Protein AF-A0AA39ES09-F1 (afdb_monomer_lite)

Structure (mmCIF, N/CA/C/O backbone):
data_AF-A0AA39ES09-F1
#
_entry.id   AF-A0AA39ES09-F1
#
loop_
_atom_site.group_PDB
_atom_site.id
_atom_site.type_symbol
_atom_site.label_atom_id
_atom_site.label_alt_id
_atom_site.label_comp_id
_atom_site.label_asym_id
_atom_site.label_entity_id
_atom_site.label_seq_id
_atom_site.pdbx_PDB_ins_code
_atom_site.Cartn_x
_atom_site.Cartn_y
_atom_site.Cartn_z
_atom_site.occupancy
_atom_site.B_iso_or_equiv
_atom_site.auth_seq_id
_atom_site.auth_comp_id
_atom_site.auth_asym_id
_atom_site.auth_atom_id
_atom_site.pdbx_PDB_model_num
ATOM 1 N N . SER A 1 1 ? 25.261 21.878 4.930 1.00 37.19 1 SER A N 1
ATOM 2 C CA . SER A 1 1 ? 24.679 20.627 4.407 1.00 37.19 1 SER A CA 1
ATOM 3 C C . SER A 1 1 ? 23.357 20.933 3.730 1.00 37.19 1 SER A C 1
ATOM 5 O O . SER A 1 1 ? 22.408 21.294 4.413 1.00 37.19 1 SER A O 1
ATOM 7 N N . PHE A 1 2 ? 23.307 20.900 2.396 1.00 33.97 2 PHE A N 1
ATOM 8 C CA . PHE A 1 2 ? 22.071 21.150 1.648 1.00 33.97 2 PHE A CA 1
ATOM 9 C C . PHE A 1 2 ? 21.163 19.921 1.757 1.00 33.97 2 PHE A C 1
ATOM 11 O O . PHE A 1 2 ? 21.463 18.869 1.199 1.00 33.97 2 PHE A O 1
ATOM 18 N N . SER A 1 3 ? 20.079 20.045 2.522 1.00 39.16 3 SER A N 1
ATOM 19 C CA . SER A 1 3 ? 19.097 18.979 2.713 1.00 39.16 3 SER A CA 1
ATOM 20 C C . SER A 1 3 ? 18.145 18.941 1.513 1.00 39.16 3 SER A C 1
ATOM 22 O O . SER A 1 3 ? 17.212 19.732 1.420 1.00 39.16 3 SER A O 1
ATOM 24 N N . TRP A 1 4 ? 18.393 18.028 0.570 1.00 46.44 4 TRP A N 1
ATOM 25 C CA . TRP A 1 4 ? 17.561 17.795 -0.625 1.00 46.44 4 TRP A CA 1
ATOM 26 C C . TRP A 1 4 ? 16.242 17.042 -0.333 1.00 46.44 4 TRP A C 1
ATOM 28 O O . TRP A 1 4 ? 15.517 16.681 -1.255 1.00 46.44 4 TRP A O 1
ATOM 38 N N . SER A 1 5 ? 15.898 16.820 0.943 1.00 52.75 5 SER A N 1
ATOM 39 C CA . SER A 1 5 ? 14.672 16.111 1.353 1.00 52.75 5 SER A CA 1
ATOM 40 C C . SER A 1 5 ? 13.408 16.991 1.301 1.00 52.75 5 SER A C 1
ATOM 42 O O . SER A 1 5 ? 12.299 16.503 1.091 1.00 52.75 5 SER A O 1
ATOM 44 N N . GLY A 1 6 ? 13.558 18.317 1.419 1.00 42.62 6 GLY A N 1
ATOM 45 C CA . GLY A 1 6 ? 12.415 19.239 1.501 1.00 42.62 6 GLY A CA 1
ATOM 46 C C . GLY A 1 6 ? 11.639 19.426 0.190 1.00 42.62 6 GLY A C 1
ATOM 47 O O . GLY A 1 6 ? 10.462 19.782 0.218 1.00 42.62 6 GLY A O 1
ATOM 48 N N . SER A 1 7 ? 12.269 19.172 -0.961 1.00 44.44 7 SER A N 1
ATOM 49 C CA . SER A 1 7 ? 11.643 19.398 -2.270 1.00 44.44 7 SER A CA 1
ATOM 50 C C . SER A 1 7 ? 10.548 18.379 -2.580 1.00 44.44 7 SER A C 1
ATOM 52 O O . SER A 1 7 ? 9.551 18.736 -3.201 1.00 44.44 7 SER A O 1
ATOM 54 N N . GLN A 1 8 ? 10.691 17.132 -2.109 1.00 52.59 8 GLN A N 1
ATOM 55 C CA . GLN A 1 8 ? 9.633 16.129 -2.254 1.00 52.59 8 GLN A CA 1
ATOM 56 C C . GLN A 1 8 ? 8.429 16.495 -1.384 1.00 52.59 8 GLN A C 1
ATOM 58 O O . GLN A 1 8 ? 7.321 16.587 -1.898 1.00 52.59 8 GLN A O 1
ATOM 63 N N . GLN A 1 9 ? 8.652 16.813 -0.105 1.00 49.75 9 GLN A N 1
ATOM 64 C CA . GLN A 1 9 ? 7.579 17.190 0.826 1.00 49.75 9 GLN A CA 1
ATOM 65 C C . GLN A 1 9 ? 6.777 18.420 0.376 1.00 49.75 9 GLN A C 1
ATOM 67 O O . GLN A 1 9 ? 5.573 18.474 0.611 1.00 49.75 9 GLN A O 1
ATOM 72 N N . ARG A 1 10 ? 7.412 19.401 -0.282 1.00 51.28 10 ARG A N 1
ATOM 73 C CA . ARG A 1 10 ? 6.706 20.572 -0.833 1.00 51.28 10 ARG A CA 1
ATOM 74 C C . ARG A 1 10 ? 5.818 20.222 -2.026 1.00 51.28 10 ARG A C 1
ATOM 76 O O . ARG A 1 10 ? 4.658 20.608 -2.027 1.00 51.28 10 ARG A O 1
ATOM 83 N N . LEU A 1 11 ? 6.318 19.426 -2.974 1.00 52.47 11 LEU A N 1
ATOM 84 C CA . LEU A 1 11 ? 5.520 18.980 -4.124 1.00 52.47 11 LEU A CA 1
ATOM 85 C C . LEU A 1 11 ? 4.296 18.154 -3.698 1.00 52.47 11 LEU A C 1
ATOM 87 O O . LEU A 1 11 ? 3.237 18.289 -4.302 1.00 52.47 11 LEU A O 1
ATOM 91 N N . TYR A 1 12 ? 4.425 17.339 -2.646 1.00 50.78 12 TYR A N 1
ATOM 92 C CA . TYR A 1 12 ? 3.295 16.603 -2.066 1.00 50.78 12 TYR A CA 1
ATOM 93 C C . TYR A 1 12 ? 2.249 17.525 -1.431 1.00 50.78 12 TYR A C 1
ATOM 95 O O . TYR A 1 12 ? 1.053 17.290 -1.582 1.00 50.78 12 TYR A O 1
ATOM 103 N N . ARG A 1 13 ? 2.689 18.592 -0.756 1.00 52.78 13 ARG A N 1
ATOM 104 C CA . ARG A 1 13 ? 1.802 19.553 -0.090 1.00 52.78 13 ARG A CA 1
ATOM 105 C C . ARG A 1 13 ? 0.975 20.369 -1.089 1.00 52.78 13 ARG A C 1
ATOM 107 O O . ARG A 1 13 ? -0.218 20.543 -0.873 1.00 52.78 13 ARG A O 1
ATOM 114 N N . ASP A 1 14 ? 1.590 20.819 -2.180 1.00 52.88 14 ASP A N 1
ATOM 115 C CA . ASP A 1 14 ? 0.940 21.710 -3.153 1.00 52.88 14 ASP A CA 1
ATOM 116 C C . ASP A 1 14 ? -0.097 20.987 -4.040 1.00 52.88 14 ASP A C 1
ATOM 118 O O . ASP A 1 14 ? -1.034 21.611 -4.531 1.00 52.88 14 ASP A O 1
ATOM 122 N N . LEU A 1 15 ? 0.027 19.665 -4.227 1.00 57.28 15 LEU A N 1
ATOM 123 C CA . LEU A 1 15 ? -0.966 18.847 -4.944 1.00 57.28 15 LEU A CA 1
ATOM 124 C C . LEU A 1 15 ? -2.225 18.559 -4.106 1.00 57.28 15 LEU A C 1
ATOM 126 O O . LEU A 1 15 ? -3.291 18.290 -4.658 1.00 57.28 15 LEU A O 1
ATOM 130 N N . TRP A 1 16 ? -2.102 18.599 -2.778 1.00 55.25 16 TRP A N 1
ATOM 131 C CA . TRP A 1 16 ? -3.147 18.183 -1.842 1.00 55.25 16 TRP A CA 1
ATOM 132 C C . TRP A 1 16 ? -4.143 19.299 -1.497 1.00 55.25 16 TRP A C 1
ATOM 134 O O . TRP A 1 16 ? -5.298 19.012 -1.188 1.00 55.25 16 TRP A O 1
ATOM 144 N N . ASP A 1 17 ? -3.743 20.568 -1.618 1.00 51.66 17 ASP A N 1
ATOM 145 C CA . ASP A 1 17 ? -4.536 21.734 -1.183 1.00 51.66 17 ASP A CA 1
ATOM 146 C C . ASP A 1 17 ? -5.802 22.004 -2.035 1.00 51.66 17 ASP A C 1
ATOM 148 O O . ASP A 1 17 ? -6.491 23.003 -1.854 1.00 51.66 17 ASP A O 1
ATOM 152 N N . GLN A 1 18 ? -6.131 21.117 -2.985 1.00 48.03 18 GLN A N 1
ATOM 153 C CA . GLN A 1 18 ? -7.290 21.252 -3.882 1.00 48.03 18 GLN A CA 1
ATOM 154 C C . GLN A 1 18 ? -8.287 20.086 -3.835 1.00 48.03 18 GLN A C 1
ATOM 156 O O . GLN A 1 18 ? -9.294 20.129 -4.542 1.00 48.03 18 GLN A O 1
ATOM 161 N N . SER A 1 19 ? -8.062 19.051 -3.021 1.00 51.06 19 SER A N 1
ATOM 162 C CA . SER A 1 19 ? -8.920 17.859 -3.038 1.00 51.06 19 SER A CA 1
ATOM 163 C C . SER A 1 19 ? -9.887 17.830 -1.856 1.00 51.06 19 SER A C 1
ATOM 165 O O . SER A 1 19 ? -9.494 17.900 -0.695 1.00 51.06 19 SER A O 1
ATOM 167 N N . THR A 1 20 ? -11.175 17.688 -2.160 1.00 56.69 20 THR A N 1
ATOM 168 C CA . THR A 1 20 ? -12.219 17.269 -1.212 1.00 56.69 20 THR A CA 1
ATOM 169 C C . THR A 1 20 ? -11.757 16.009 -0.460 1.00 56.69 20 THR A C 1
ATOM 1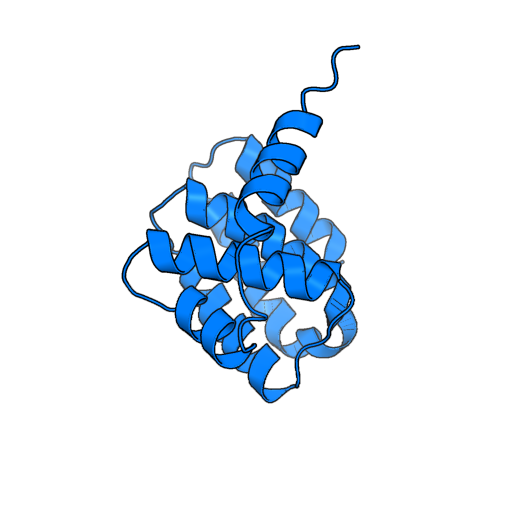71 O O . THR A 1 20 ? -11.040 15.204 -1.059 1.00 56.69 20 THR A O 1
ATOM 174 N N . PRO A 1 21 ? -12.143 15.790 0.815 1.00 59.53 21 PRO A N 1
ATOM 175 C CA . PRO A 1 21 ? -11.786 14.562 1.523 1.00 59.53 21 PRO A CA 1
ATOM 176 C C . PRO A 1 21 ? -12.253 13.346 0.713 1.00 59.53 21 PRO A C 1
ATOM 178 O O . PRO A 1 21 ? -13.455 13.144 0.541 1.00 59.53 21 PRO A O 1
ATOM 181 N N . LYS A 1 22 ? -11.308 12.577 0.163 1.00 74.88 22 LYS A N 1
ATOM 182 C CA . LYS A 1 22 ? -11.608 11.376 -0.624 1.00 74.88 22 LYS A CA 1
ATOM 183 C C . LYS A 1 22 ? -12.046 10.254 0.315 1.00 74.88 22 LYS A C 1
ATOM 185 O O . LYS A 1 22 ? -11.438 10.050 1.366 1.00 74.88 22 LYS A O 1
ATOM 190 N N . ASP A 1 23 ? -13.095 9.531 -0.068 1.00 90.94 23 ASP A N 1
ATOM 191 C CA . ASP A 1 23 ? -13.571 8.365 0.678 1.00 90.94 23 ASP A CA 1
ATOM 192 C C . ASP A 1 23 ? -12.504 7.259 0.657 1.00 90.94 23 ASP A C 1
ATOM 194 O O . ASP A 1 23 ? -11.916 6.963 -0.387 1.00 90.94 23 ASP A O 1
ATOM 198 N N . ILE A 1 24 ? -12.250 6.623 1.804 1.00 94.62 24 ILE A N 1
ATOM 199 C CA . ILE A 1 24 ? -11.208 5.595 1.928 1.00 94.62 24 ILE A CA 1
ATOM 200 C C . ILE A 1 24 ? -11.416 4.421 0.960 1.00 94.62 24 ILE A C 1
ATOM 202 O O . ILE A 1 24 ? -10.446 3.861 0.450 1.00 94.62 24 ILE A O 1
ATOM 206 N N . LYS A 1 25 ? -12.662 4.069 0.624 1.00 95.31 25 LYS A N 1
ATOM 207 C CA . LYS A 1 25 ? -12.947 3.006 -0.349 1.00 95.31 25 LYS A CA 1
ATOM 208 C C . LYS A 1 25 ? -12.500 3.412 -1.746 1.00 95.31 25 LYS A C 1
ATOM 210 O O . LYS A 1 25 ? -11.925 2.590 -2.451 1.00 95.31 25 LYS A O 1
ATOM 215 N N . GLU A 1 26 ? -12.708 4.671 -2.122 1.00 95.06 26 GLU A N 1
ATOM 216 C CA . GLU A 1 26 ? -12.252 5.198 -3.409 1.00 95.06 26 GLU A CA 1
ATOM 217 C C . GLU A 1 26 ? -10.721 5.221 -3.489 1.00 95.06 26 GLU A C 1
ATOM 219 O O . GLU A 1 26 ? -10.154 4.812 -4.504 1.00 95.06 26 GLU A O 1
ATOM 224 N N . ILE A 1 27 ? -10.052 5.625 -2.404 1.00 96.19 27 ILE A N 1
ATOM 225 C CA . ILE A 1 27 ? -8.586 5.594 -2.295 1.00 96.19 27 ILE A CA 1
ATOM 226 C C . ILE A 1 27 ? -8.062 4.166 -2.513 1.00 96.19 27 ILE A C 1
ATOM 228 O O . ILE A 1 27 ? -7.180 3.941 -3.347 1.00 96.19 27 ILE A O 1
ATOM 232 N N . ILE A 1 28 ? -8.632 3.184 -1.804 1.00 97.06 28 ILE A N 1
ATOM 233 C CA . ILE A 1 28 ? -8.249 1.769 -1.918 1.00 97.06 28 ILE A CA 1
ATOM 234 C C . ILE A 1 28 ? -8.498 1.251 -3.339 1.00 97.06 28 ILE A C 1
ATOM 236 O O . ILE A 1 28 ? -7.632 0.588 -3.915 1.00 97.06 28 ILE A O 1
ATOM 240 N N . ASP A 1 29 ? -9.644 1.576 -3.937 1.00 96.31 29 ASP A N 1
ATOM 241 C CA . ASP A 1 29 ? -9.961 1.159 -5.300 1.00 96.31 29 ASP A CA 1
ATOM 242 C C . ASP A 1 29 ? -8.968 1.756 -6.311 1.00 96.31 29 ASP A C 1
ATOM 244 O O . ASP A 1 29 ? -8.514 1.044 -7.211 1.00 96.31 29 ASP A O 1
ATOM 248 N N . CYS A 1 30 ? -8.565 3.023 -6.147 1.00 95.81 30 CYS A N 1
ATOM 249 C CA . CYS A 1 30 ? -7.547 3.682 -6.973 1.00 95.81 30 CYS A CA 1
ATOM 250 C C . CYS A 1 30 ? -6.193 2.959 -6.933 1.00 95.81 30 CYS A C 1
ATOM 252 O O . CYS A 1 30 ? -5.595 2.740 -7.991 1.00 95.81 30 CYS A O 1
ATOM 254 N N . CYS A 1 31 ? -5.751 2.484 -5.762 1.00 96.75 31 CYS A N 1
ATOM 255 C CA . CYS A 1 31 ? -4.540 1.664 -5.626 1.00 96.75 31 CYS A CA 1
ATOM 256 C C . CYS A 1 31 ? -4.584 0.392 -6.496 1.00 96.75 31 CYS A C 1
ATOM 258 O O . CYS A 1 31 ? -3.556 -0.063 -6.992 1.00 96.75 31 CYS A O 1
ATOM 260 N N . GLY A 1 32 ? -5.766 -0.190 -6.709 1.00 94.62 32 GLY A N 1
ATOM 261 C CA . GLY A 1 32 ? -5.945 -1.425 -7.475 1.00 94.62 32 GLY A CA 1
ATOM 262 C C . GLY A 1 32 ? -6.147 -1.251 -8.986 1.00 94.62 32 GLY A C 1
ATOM 263 O O . GLY A 1 32 ? -6.264 -2.255 -9.697 1.00 94.62 32 GLY A O 1
ATOM 264 N N . ARG A 1 33 ? -6.223 -0.019 -9.511 1.00 95.50 33 ARG A N 1
ATOM 265 C CA . ARG A 1 33 ? -6.580 0.231 -10.921 1.00 95.50 33 ARG A CA 1
ATOM 266 C C . ARG A 1 33 ? -5.475 -0.166 -11.908 1.00 95.50 33 ARG A C 1
ATOM 268 O O . ARG A 1 33 ? -4.277 -0.174 -11.618 1.00 95.50 33 ARG A O 1
ATOM 275 N N . LYS A 1 34 ? -5.891 -0.473 -13.143 1.00 93.25 34 LYS A N 1
ATOM 276 C CA . LYS A 1 34 ? -4.988 -0.910 -14.226 1.00 93.25 34 LYS A CA 1
ATOM 277 C C . LYS A 1 34 ? -3.998 0.177 -14.639 1.00 93.25 34 LYS A C 1
ATOM 279 O O . LYS A 1 34 ? -2.845 -0.129 -14.945 1.00 93.25 34 LYS A O 1
ATOM 284 N N . HIS A 1 35 ? -4.433 1.433 -14.658 1.00 96.06 35 HIS A N 1
ATOM 285 C CA . HIS A 1 35 ? -3.592 2.535 -15.094 1.00 96.06 35 HIS A CA 1
ATOM 286 C C . HIS A 1 35 ? -2.632 2.956 -13.974 1.0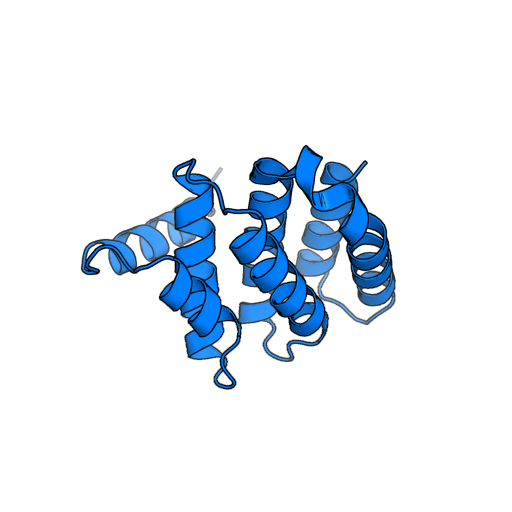0 96.06 35 HIS A C 1
ATOM 288 O O . HIS A 1 35 ? -3.039 3.184 -12.838 1.00 96.06 35 HIS A O 1
ATOM 294 N N . TRP A 1 36 ? -1.339 3.054 -14.286 1.00 94.50 36 TRP A N 1
ATOM 295 C CA . TRP A 1 36 ? -0.293 3.315 -13.288 1.00 94.50 36 TRP A CA 1
ATOM 296 C C . TRP A 1 36 ? -0.450 4.672 -12.593 1.00 94.50 36 TRP A C 1
ATOM 298 O O . TRP A 1 36 ? -0.099 4.798 -11.422 1.00 94.50 36 TRP A O 1
ATOM 308 N N . SER A 1 37 ? -0.983 5.678 -13.296 1.00 95.12 37 SER A N 1
ATOM 309 C CA . SER A 1 37 ? -1.207 7.001 -12.706 1.00 95.12 37 SER A CA 1
ATOM 310 C C . SER A 1 37 ? -2.266 6.947 -11.611 1.00 95.12 37 SER A C 1
ATOM 312 O O . SER A 1 37 ? -2.094 7.606 -10.596 1.00 95.12 37 SER A O 1
ATOM 314 N N . ASP A 1 38 ? -3.306 6.126 -11.772 1.00 95.94 38 ASP A N 1
ATOM 315 C CA . ASP A 1 38 ? -4.360 5.987 -10.762 1.00 95.94 38 ASP A CA 1
ATOM 316 C C . ASP A 1 38 ? -3.817 5.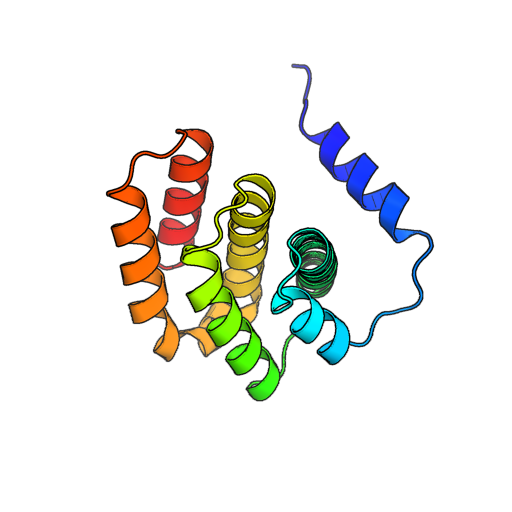314 -9.501 1.00 95.94 38 ASP A C 1
ATOM 318 O O . ASP A 1 38 ? -4.094 5.756 -8.391 1.00 95.94 38 ASP A O 1
ATOM 322 N N . ARG A 1 39 ? -2.977 4.282 -9.673 1.00 97.31 39 ARG A N 1
ATOM 323 C CA . ARG A 1 39 ? -2.305 3.624 -8.545 1.00 97.31 39 ARG A CA 1
ATOM 324 C C . ARG A 1 39 ? -1.378 4.574 -7.814 1.00 97.31 39 ARG A C 1
ATOM 326 O O . ARG A 1 39 ? -1.329 4.552 -6.592 1.00 97.31 39 ARG A O 1
ATOM 333 N N . LYS A 1 40 ? -0.644 5.401 -8.566 1.00 96.25 40 LYS A N 1
ATOM 334 C CA . LYS A 1 40 ? 0.199 6.452 -8.001 1.00 96.25 40 LYS A CA 1
ATOM 335 C C . LYS A 1 40 ? -0.654 7.378 -7.133 1.00 96.25 40 LYS A C 1
ATOM 337 O O . LYS A 1 40 ? -0.341 7.501 -5.964 1.00 96.25 40 LYS A O 1
ATOM 342 N N . GLU A 1 41 ? -1.726 7.964 -7.669 1.00 95.69 41 GLU A N 1
ATOM 343 C CA . GLU A 1 41 ? -2.625 8.847 -6.902 1.00 95.69 41 GLU A CA 1
ATOM 344 C C . GLU A 1 41 ? -3.199 8.145 -5.660 1.00 95.69 41 GLU A C 1
ATOM 346 O O . GLU A 1 41 ? -3.067 8.665 -4.556 1.00 95.69 41 GLU A O 1
ATOM 351 N N . GLY A 1 42 ? -3.713 6.919 -5.804 1.00 96.12 42 GLY A N 1
ATOM 352 C CA . GLY A 1 42 ? -4.243 6.146 -4.677 1.00 96.12 42 GLY A CA 1
ATOM 353 C C . GLY A 1 42 ? -3.208 5.891 -3.577 1.00 96.12 42 GLY A C 1
ATOM 354 O O . GLY A 1 42 ? -3.524 6.011 -2.399 1.00 96.12 42 GLY A O 1
ATOM 355 N N . LEU A 1 43 ? -1.955 5.592 -3.935 1.00 97.06 43 LEU A N 1
ATOM 356 C CA . LEU A 1 43 ? -0.878 5.389 -2.962 1.00 97.06 43 LEU A CA 1
ATOM 357 C C . LEU A 1 43 ? -0.483 6.679 -2.233 1.00 97.06 43 LEU A C 1
ATOM 359 O O . LEU A 1 43 ? -0.137 6.607 -1.054 1.00 97.06 43 LEU A O 1
ATOM 363 N N . ILE A 1 44 ? -0.534 7.831 -2.913 1.00 95.38 44 ILE A N 1
ATOM 364 C CA . ILE A 1 44 ? -0.303 9.147 -2.295 1.00 95.38 44 ILE A CA 1
ATOM 365 C C . ILE A 1 44 ? -1.407 9.430 -1.275 1.00 95.38 44 ILE A C 1
ATOM 367 O O . ILE A 1 44 ? -1.114 9.725 -0.117 1.00 95.38 44 ILE A O 1
ATOM 371 N N . ASP A 1 45 ? -2.664 9.281 -1.693 1.00 95.31 45 ASP A N 1
ATOM 372 C CA . ASP A 1 45 ? -3.823 9.523 -0.836 1.00 95.31 45 ASP A CA 1
ATOM 373 C C . ASP A 1 45 ? -3.828 8.565 0.372 1.00 95.31 45 ASP A C 1
ATOM 375 O O . ASP A 1 45 ? -4.048 8.990 1.506 1.00 95.31 45 ASP A O 1
ATOM 379 N N . LEU A 1 46 ? -3.526 7.277 0.154 1.00 96.75 46 LEU A N 1
ATOM 380 C CA . LEU A 1 46 ? -3.465 6.263 1.210 1.00 96.75 46 LEU A CA 1
ATOM 381 C C . LEU A 1 46 ? -2.323 6.528 2.193 1.00 96.75 46 LEU A C 1
ATOM 383 O O . LEU A 1 46 ? -2.507 6.397 3.400 1.00 96.75 46 LEU A O 1
ATOM 387 N N . GLN A 1 47 ? -1.147 6.914 1.696 1.00 95.19 47 GLN A N 1
ATOM 388 C CA . GLN A 1 47 ? -0.025 7.263 2.561 1.00 95.19 47 GLN A CA 1
ATOM 389 C C . GLN A 1 47 ? -0.378 8.453 3.453 1.00 95.19 47 GLN A C 1
ATOM 391 O O . GLN A 1 47 ? -0.151 8.402 4.658 1.00 95.19 47 GLN A O 1
ATOM 396 N N . GLN A 1 48 ? -0.979 9.500 2.884 1.00 92.81 48 GLN A N 1
ATOM 397 C CA . GLN A 1 48 ? -1.391 10.667 3.657 1.00 92.81 48 GLN A CA 1
ATOM 398 C C . GLN A 1 48 ? -2.480 10.320 4.680 1.00 92.81 48 GLN A C 1
ATOM 400 O O . GLN A 1 48 ? -2.436 10.805 5.811 1.00 92.81 48 GLN A O 1
ATOM 405 N N . PHE A 1 49 ? -3.434 9.464 4.304 1.00 94.56 49 PHE A N 1
ATOM 406 C CA . PHE A 1 49 ? -4.468 8.963 5.206 1.00 94.56 49 PHE A CA 1
ATOM 407 C C . PHE A 1 49 ? -3.853 8.303 6.450 1.00 94.56 49 PHE A C 1
ATOM 409 O O . PHE A 1 49 ? -4.236 8.662 7.565 1.00 94.56 49 PHE A O 1
ATOM 416 N N . LEU A 1 50 ? -2.863 7.422 6.264 1.00 94.12 50 LEU A N 1
ATOM 417 C CA . LEU A 1 50 ? -2.159 6.725 7.348 1.00 94.12 50 LEU A CA 1
ATOM 418 C C . LEU A 1 50 ? -1.278 7.670 8.183 1.00 94.12 50 LEU A C 1
ATOM 420 O O . LEU A 1 50 ? -1.346 7.642 9.410 1.00 94.12 50 LEU A O 1
ATOM 424 N N . ILE A 1 51 ? -0.511 8.563 7.541 1.00 91.56 51 ILE A N 1
ATOM 425 C CA . ILE A 1 51 ? 0.352 9.551 8.224 1.00 91.56 51 ILE A CA 1
ATOM 426 C C . ILE A 1 51 ? -0.466 10.498 9.112 1.00 91.56 51 ILE A C 1
ATOM 428 O O . ILE A 1 51 ? -0.003 10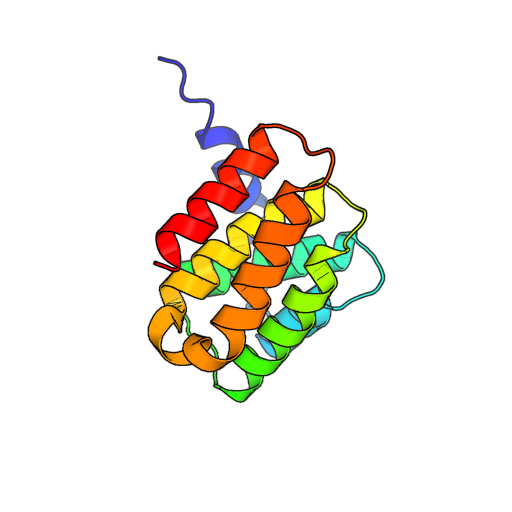.916 10.172 1.00 91.56 51 ILE A O 1
ATOM 432 N N . ASN A 1 52 ? -1.697 10.820 8.711 1.00 90.75 52 ASN A N 1
ATOM 433 C CA . ASN A 1 52 ? -2.618 11.629 9.511 1.00 90.75 52 ASN A CA 1
ATOM 434 C C . ASN A 1 52 ? -3.159 10.893 10.755 1.00 90.75 52 ASN A C 1
ATOM 436 O O . ASN A 1 52 ? -3.952 11.469 11.496 1.00 90.75 52 ASN A O 1
ATOM 440 N N . GLY A 1 53 ? -2.754 9.641 10.989 1.00 88.19 53 GLY A N 1
ATOM 441 C CA . GLY A 1 53 ? -3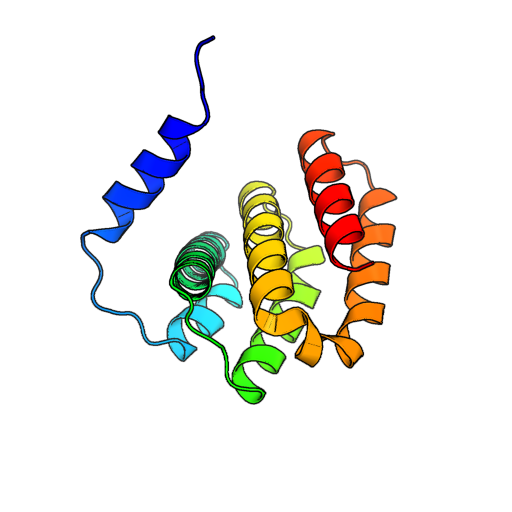.176 8.828 12.128 1.00 88.19 53 GLY A CA 1
ATOM 442 C C . GLY A 1 53 ? -4.529 8.144 11.938 1.00 88.19 53 GLY A C 1
ATOM 443 O O . GLY A 1 53 ? -5.069 7.606 12.903 1.00 88.19 53 GLY A O 1
ATOM 444 N N . ASN A 1 54 ? -5.091 8.155 10.723 1.00 93.31 54 ASN A N 1
ATOM 445 C CA . ASN A 1 54 ? -6.305 7.396 10.447 1.00 93.31 54 ASN A CA 1
ATOM 446 C C . ASN A 1 54 ? -5.976 5.905 10.336 1.00 93.31 54 ASN A C 1
ATOM 448 O O . ASN A 1 54 ? -4.931 5.521 9.811 1.00 93.31 54 ASN A O 1
ATOM 452 N N . THR A 1 55 ? -6.901 5.066 10.789 1.00 94.25 55 THR A N 1
ATOM 453 C CA . THR A 1 55 ? -6.763 3.611 10.755 1.00 94.25 55 THR A CA 1
ATOM 454 C C . THR A 1 55 ? -7.747 2.995 9.768 1.00 94.25 55 THR A C 1
ATOM 456 O O . THR A 1 55 ? -8.819 3.537 9.495 1.00 94.25 55 THR A O 1
ATOM 459 N N . LEU A 1 56 ? -7.365 1.851 9.209 1.00 96.19 56 LEU A N 1
ATOM 460 C CA . LEU A 1 56 ? -8.219 1.030 8.359 1.00 96.19 56 LEU A CA 1
ATOM 461 C C . LEU A 1 56 ? -9.033 0.057 9.214 1.00 96.19 56 LEU A C 1
ATOM 463 O O . LEU A 1 56 ? -8.530 -0.522 10.176 1.00 96.19 56 LEU A O 1
ATOM 467 N N . THR A 1 57 ? -10.279 -0.200 8.823 1.00 96.44 57 THR A N 1
ATOM 468 C CA . THR A 1 57 ? -11.029 -1.344 9.357 1.00 96.44 57 THR A CA 1
ATOM 469 C C . THR A 1 57 ? -10.404 -2.661 8.892 1.00 96.44 57 THR A C 1
ATOM 471 O O . THR A 1 57 ? -9.750 -2.719 7.851 1.00 96.44 57 THR A O 1
ATOM 474 N N . ALA A 1 58 ? -10.682 -3.773 9.580 1.00 94.06 58 ALA A N 1
ATOM 475 C CA . ALA A 1 58 ? -10.168 -5.093 9.190 1.00 94.06 58 ALA A CA 1
ATOM 476 C C . ALA A 1 58 ? -10.506 -5.484 7.732 1.00 94.06 58 ALA A C 1
ATOM 478 O O . ALA A 1 58 ? -9.721 -6.146 7.052 1.00 94.06 58 ALA A O 1
ATOM 479 N N . THR A 1 59 ? -11.669 -5.055 7.225 1.00 96.38 59 THR A N 1
ATOM 480 C CA . THR A 1 59 ? -12.075 -5.324 5.834 1.00 96.38 59 THR A CA 1
ATOM 481 C C . THR A 1 59 ? -11.284 -4.474 4.840 1.00 96.38 59 THR A C 1
ATOM 483 O O . THR A 1 59 ? -10.901 -4.964 3.779 1.00 96.38 59 THR A O 1
ATOM 486 N N . GLU A 1 60 ? -11.030 -3.208 5.167 1.00 97.19 60 GLU A N 1
ATOM 487 C CA . GLU A 1 60 ? -10.217 -2.305 4.346 1.00 97.19 60 GLU A CA 1
ATOM 488 C C . GLU A 1 60 ? -8.752 -2.732 4.346 1.00 97.19 60 GLU A C 1
ATOM 490 O O . GLU A 1 60 ? -8.156 -2.838 3.277 1.00 97.19 60 GLU A O 1
ATOM 495 N N . LEU A 1 61 ? -8.208 -3.080 5.515 1.00 96.88 61 LEU A N 1
ATOM 496 C CA . LEU A 1 61 ? -6.847 -3.585 5.661 1.00 96.88 61 LEU A CA 1
ATOM 497 C C . LEU A 1 61 ? -6.628 -4.835 4.805 1.00 96.88 61 LEU A C 1
ATOM 499 O O . LEU A 1 61 ? -5.663 -4.893 4.048 1.00 96.88 61 LEU A O 1
ATOM 503 N N . ARG A 1 62 ? -7.564 -5.795 4.835 1.00 96.12 62 ARG A N 1
ATOM 504 C CA . ARG A 1 62 ? -7.506 -6.992 3.980 1.00 96.12 62 ARG A CA 1
ATOM 505 C C . ARG A 1 62 ? -7.479 -6.648 2.488 1.00 96.12 62 ARG A C 1
ATOM 507 O O . ARG A 1 62 ? -6.702 -7.224 1.734 1.00 96.12 62 ARG A O 1
ATOM 514 N N . LYS A 1 63 ? -8.299 -5.691 2.046 1.00 97.38 63 LYS A N 1
ATOM 515 C CA . LYS A 1 63 ? -8.283 -5.243 0.643 1.00 97.38 63 LYS A CA 1
ATOM 516 C C . LYS A 1 63 ? -6.953 -4.587 0.272 1.00 97.38 63 LYS A C 1
ATOM 518 O O . LYS A 1 63 ? -6.430 -4.839 -0.813 1.00 97.38 63 LYS A O 1
ATOM 523 N N . VAL A 1 64 ? -6.405 -3.756 1.159 1.00 97.69 64 VAL A N 1
ATOM 524 C CA . VAL A 1 64 ? -5.113 -3.090 0.949 1.00 97.69 64 VAL A CA 1
ATOM 525 C C . VAL A 1 64 ? -3.988 -4.116 0.840 1.00 97.69 64 VAL A C 1
ATOM 527 O O . VAL A 1 64 ? -3.208 -4.045 -0.109 1.00 97.69 64 VAL A O 1
ATOM 530 N N . THR A 1 65 ? -3.922 -5.107 1.731 1.00 96.81 65 THR A N 1
ATOM 531 C CA . THR A 1 65 ? -2.877 -6.145 1.689 1.00 96.81 65 THR A CA 1
ATOM 532 C C . THR A 1 65 ? -2.984 -7.035 0.446 1.00 96.81 65 THR A C 1
ATOM 534 O O . THR A 1 65 ? -1.958 -7.369 -0.161 1.00 96.81 65 THR A O 1
ATOM 537 N N . ASP A 1 66 ? -4.196 -7.338 -0.027 1.00 96.75 66 ASP A N 1
ATOM 538 C CA . ASP A 1 66 ? -4.419 -8.041 -1.300 1.00 96.75 66 ASP A CA 1
ATOM 539 C C . ASP A 1 66 ? -3.897 -7.243 -2.507 1.00 96.75 66 ASP A C 1
ATOM 541 O O . ASP A 1 66 ? -3.277 -7.801 -3.422 1.00 96.75 66 ASP A O 1
ATOM 545 N N . ILE A 1 67 ? -4.126 -5.927 -2.523 1.00 97.56 67 ILE A N 1
ATOM 546 C CA . ILE A 1 67 ? -3.616 -5.026 -3.564 1.00 97.56 67 ILE A CA 1
ATOM 547 C C . ILE A 1 67 ? -2.088 -4.925 -3.476 1.00 97.56 67 ILE A C 1
ATOM 549 O O . ILE A 1 67 ? -1.402 -5.100 -4.485 1.00 97.56 67 ILE A O 1
ATOM 553 N N . PHE A 1 68 ? -1.538 -4.714 -2.281 1.00 97.19 68 PHE A N 1
ATOM 554 C CA . PHE A 1 68 ? -0.096 -4.582 -2.051 1.00 97.19 68 PHE A CA 1
ATOM 555 C C . PHE A 1 68 ? 0.663 -5.852 -2.436 1.00 97.19 68 PHE A C 1
ATOM 557 O O . PHE A 1 68 ? 1.729 -5.779 -3.046 1.00 97.19 68 PHE A O 1
ATOM 564 N N . THR A 1 69 ? 0.075 -7.026 -2.198 1.00 95.38 69 THR A N 1
ATOM 565 C CA . THR A 1 69 ? 0.634 -8.307 -2.651 1.00 95.38 69 THR A CA 1
ATOM 566 C C . THR A 1 69 ? 0.846 -8.330 -4.169 1.00 95.38 69 THR A C 1
ATOM 568 O O . THR A 1 69 ? 1.855 -8.855 -4.646 1.00 95.38 69 THR A O 1
ATOM 571 N N . LYS A 1 70 ? -0.069 -7.727 -4.942 1.00 95.25 70 LYS A N 1
ATOM 572 C CA . LYS A 1 70 ? 0.042 -7.612 -6.406 1.00 95.25 70 LYS A CA 1
ATOM 573 C C . LYS A 1 70 ? 1.023 -6.515 -6.824 1.00 95.25 70 LYS A C 1
ATOM 575 O O . LYS A 1 70 ? 1.732 -6.691 -7.812 1.00 95.25 70 LYS A O 1
ATOM 580 N N . MET A 1 71 ? 1.122 -5.422 -6.064 1.00 95.50 71 MET A N 1
ATOM 581 C CA . MET A 1 71 ? 2.047 -4.313 -6.347 1.00 95.50 71 MET A CA 1
ATOM 582 C C . MET A 1 71 ? 3.528 -4.710 -6.291 1.00 95.50 71 MET A C 1
ATOM 584 O O . MET A 1 71 ? 4.352 -4.061 -6.931 1.00 95.50 71 MET A O 1
ATOM 588 N N . PHE A 1 72 ? 3.888 -5.826 -5.645 1.00 91.75 72 PHE A N 1
ATOM 589 C CA . PHE A 1 72 ? 5.241 -6.392 -5.754 1.00 91.75 72 PHE A CA 1
ATOM 590 C C . PHE A 1 72 ? 5.675 -6.694 -7.200 1.00 91.75 72 PHE A C 1
ATOM 592 O O . PHE A 1 72 ? 6.874 -6.706 -7.506 1.00 91.75 72 PHE A O 1
ATOM 599 N N . MET A 1 73 ? 4.701 -6.916 -8.087 1.00 91.44 73 MET A N 1
ATOM 600 C CA . MET A 1 73 ? 4.888 -7.161 -9.517 1.00 91.44 73 MET A CA 1
ATOM 601 C C . MET A 1 73 ? 4.679 -5.905 -10.378 1.00 91.44 73 MET A C 1
ATOM 603 O O . MET A 1 73 ? 4.673 -6.015 -11.602 1.00 91.44 73 MET A O 1
ATOM 607 N N . ASP A 1 74 ? 4.500 -4.720 -9.783 1.00 93.06 74 ASP A N 1
ATOM 608 C CA . ASP A 1 74 ? 4.302 -3.489 -10.550 1.00 93.06 74 ASP A CA 1
ATOM 609 C C . ASP A 1 74 ? 5.544 -3.165 -11.394 1.00 93.06 74 ASP A C 1
ATOM 611 O O . ASP A 1 74 ? 6.670 -3.116 -10.890 1.00 93.06 74 ASP A O 1
ATOM 615 N N . SER A 1 75 ? 5.337 -2.956 -12.694 1.00 90.75 75 SER A N 1
ATOM 616 C CA . SER A 1 75 ? 6.397 -2.665 -13.659 1.00 90.75 75 SER A CA 1
ATOM 617 C C . SER A 1 75 ? 6.867 -1.211 -13.611 1.00 90.75 75 SER A C 1
ATOM 619 O O . SER A 1 75 ? 7.944 -0.895 -14.116 1.00 90.75 75 SER A O 1
ATOM 621 N N . HIS A 1 76 ? 6.080 -0.300 -13.031 1.00 94.31 76 HIS A N 1
ATOM 622 C CA . HIS A 1 76 ? 6.429 1.114 -12.972 1.00 94.31 76 HIS A CA 1
ATOM 623 C C . HIS A 1 76 ? 7.271 1.414 -11.733 1.00 94.31 76 HIS A C 1
ATOM 625 O O . HIS A 1 76 ? 6.755 1.545 -10.627 1.00 94.31 76 HIS A O 1
ATOM 631 N N . THR A 1 77 ? 8.569 1.650 -11.928 1.00 89.12 77 THR A N 1
ATOM 632 C CA . THR A 1 77 ? 9.536 1.905 -10.845 1.00 89.12 77 THR A CA 1
ATOM 633 C C . THR A 1 77 ? 9.123 3.036 -9.896 1.00 89.12 77 THR A C 1
ATOM 635 O O . THR A 1 77 ? 9.349 2.944 -8.692 1.00 89.12 77 THR A O 1
ATOM 638 N N . LYS A 1 78 ? 8.486 4.100 -10.412 1.00 89.44 78 LYS A N 1
ATOM 639 C CA . LYS A 1 78 ? 7.977 5.207 -9.581 1.00 89.44 78 LYS A CA 1
ATOM 640 C C . LYS A 1 78 ? 6.836 4.764 -8.663 1.00 89.44 78 LYS A C 1
ATOM 642 O O . LYS A 1 78 ? 6.853 5.102 -7.486 1.00 89.44 78 LYS A O 1
ATOM 647 N N . VAL A 1 79 ? 5.883 3.997 -9.197 1.00 94.50 79 VAL A N 1
ATOM 648 C CA . VAL A 1 79 ? 4.759 3.445 -8.425 1.00 94.50 79 VAL A CA 1
ATOM 649 C C . VAL A 1 79 ? 5.286 2.454 -7.399 1.00 94.50 79 VAL A C 1
ATOM 651 O O . VAL A 1 79 ? 4.920 2.542 -6.238 1.00 94.50 79 VAL A O 1
ATOM 654 N N . PHE A 1 80 ? 6.220 1.587 -7.793 1.00 92.31 80 PHE A N 1
ATOM 655 C CA . PHE A 1 80 ? 6.839 0.623 -6.889 1.00 92.31 80 PHE A CA 1
ATOM 656 C C . PHE A 1 80 ? 7.593 1.293 -5.730 1.00 92.31 80 PHE A C 1
ATOM 658 O O . PHE A 1 80 ? 7.453 0.888 -4.581 1.00 92.31 80 PHE A O 1
ATOM 665 N N . SER A 1 81 ? 8.365 2.350 -6.006 1.00 89.56 81 SER A N 1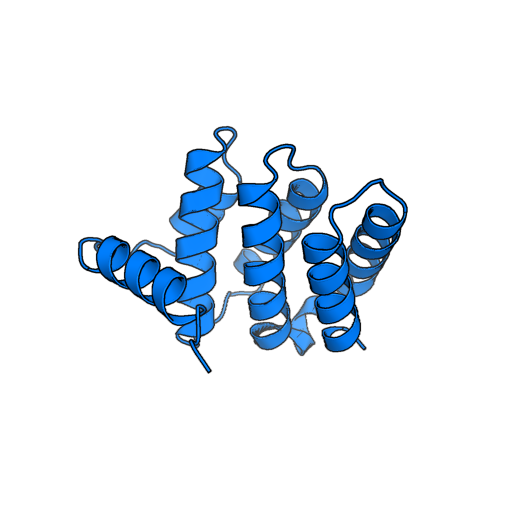
ATOM 666 C CA . SER A 1 81 ? 9.042 3.118 -4.954 1.00 89.56 81 SER A CA 1
ATOM 667 C C . SER A 1 81 ? 8.050 3.743 -3.975 1.00 89.56 81 SER A C 1
ATOM 669 O O . SER A 1 81 ? 8.294 3.694 -2.774 1.00 89.56 81 SER A O 1
ATOM 671 N N . LEU A 1 82 ? 6.971 4.345 -4.483 1.00 93.75 82 LEU A N 1
ATOM 672 C CA . LEU A 1 82 ? 5.932 4.940 -3.644 1.00 93.75 82 LEU A CA 1
ATOM 673 C C . LEU A 1 82 ? 5.201 3.868 -2.827 1.00 93.75 82 LEU A C 1
ATOM 675 O O . LEU A 1 82 ? 4.996 4.049 -1.638 1.00 93.75 82 LEU A O 1
ATOM 679 N N . PHE A 1 83 ? 4.901 2.721 -3.438 1.00 95.62 83 PHE A N 1
ATOM 680 C CA . PHE A 1 83 ? 4.328 1.560 -2.762 1.00 95.62 83 PHE A CA 1
ATOM 681 C C . PHE A 1 83 ? 5.165 1.139 -1.551 1.00 95.62 83 PHE A C 1
ATOM 683 O O . PHE A 1 83 ? 4.600 0.929 -0.485 1.00 95.62 83 PHE A O 1
ATOM 690 N N . LEU A 1 84 ? 6.495 1.050 -1.680 1.00 93.50 84 LEU A N 1
ATOM 691 C CA . LEU A 1 84 ? 7.359 0.710 -0.544 1.00 93.50 84 LEU A CA 1
ATOM 692 C C . LEU A 1 84 ? 7.290 1.765 0.568 1.00 93.50 84 LEU A C 1
ATOM 694 O O . LEU A 1 84 ? 7.331 1.412 1.744 1.00 93.50 84 LEU A O 1
ATOM 698 N N . ASP A 1 85 ? 7.171 3.046 0.218 1.00 91.19 85 ASP A N 1
ATOM 699 C CA . ASP A 1 85 ? 7.018 4.109 1.214 1.00 91.19 85 ASP A CA 1
ATOM 700 C C . ASP A 1 85 ? 5.665 3.986 1.939 1.00 91.19 85 ASP A C 1
ATOM 702 O O . ASP A 1 85 ? 5.631 4.001 3.165 1.00 91.19 85 ASP A O 1
ATOM 706 N N . THR A 1 86 ? 4.564 3.774 1.212 1.00 95.44 86 THR A N 1
ATOM 707 C CA . THR A 1 86 ? 3.226 3.565 1.796 1.00 95.44 86 THR A CA 1
ATOM 708 C C . THR A 1 86 ? 3.143 2.272 2.615 1.00 95.44 86 THR A C 1
ATOM 710 O O . THR A 1 86 ? 2.486 2.236 3.650 1.00 95.44 86 THR A O 1
ATOM 713 N N . LEU A 1 87 ? 3.823 1.205 2.184 1.00 95.12 87 LEU A N 1
ATOM 714 C CA . LEU A 1 87 ? 3.900 -0.073 2.894 1.00 95.12 87 LEU A CA 1
ATOM 715 C C . LEU A 1 87 ? 4.547 0.078 4.272 1.00 95.12 87 LEU A C 1
ATOM 717 O O . LEU A 1 87 ? 4.070 -0.531 5.223 1.00 95.12 87 LEU A O 1
ATOM 721 N N . ASN A 1 88 ? 5.598 0.894 4.392 1.00 91.56 88 ASN A N 1
ATOM 722 C CA . ASN A 1 88 ? 6.205 1.175 5.695 1.00 91.56 88 ASN A CA 1
ATOM 723 C C . ASN A 1 88 ? 5.209 1.852 6.641 1.00 91.56 88 ASN A C 1
ATOM 725 O O . ASN A 1 88 ? 5.084 1.418 7.781 1.00 91.56 88 ASN A O 1
ATOM 729 N N . GLU A 1 89 ? 4.472 2.857 6.160 1.00 93.12 89 GLU A N 1
ATOM 730 C CA . GLU A 1 89 ? 3.442 3.518 6.970 1.00 93.12 89 GLU A CA 1
ATOM 731 C C . GLU A 1 89 ? 2.344 2.532 7.387 1.00 93.12 89 GLU A C 1
ATOM 733 O O . GLU A 1 89 ? 1.985 2.476 8.558 1.00 93.12 89 GLU A O 1
ATOM 738 N N . LEU A 1 90 ? 1.879 1.673 6.471 1.00 95.00 90 LEU A N 1
ATOM 739 C CA . LEU A 1 90 ? 0.878 0.649 6.787 1.00 95.00 90 LEU A CA 1
ATOM 740 C C . LEU A 1 90 ? 1.351 -0.293 7.903 1.00 95.00 90 LEU A C 1
ATOM 742 O O . LEU A 1 90 ? 0.575 -0.602 8.804 1.00 95.00 90 LEU A O 1
ATOM 746 N N . ILE A 1 91 ? 2.608 -0.746 7.847 1.00 91.94 91 ILE A N 1
ATOM 747 C CA . ILE A 1 91 ? 3.171 -1.646 8.860 1.00 91.94 91 ILE A CA 1
ATOM 748 C C . ILE A 1 91 ? 3.251 -0.945 10.211 1.00 91.94 91 ILE A C 1
ATOM 750 O O . ILE A 1 91 ? 2.862 -1.534 11.211 1.00 91.94 91 ILE A O 1
ATOM 754 N N . VAL A 1 92 ? 3.701 0.311 10.253 1.00 90.81 92 VAL A N 1
ATOM 755 C CA . VAL A 1 92 ? 3.768 1.075 11.505 1.00 90.81 92 VAL A CA 1
ATOM 756 C C . VAL A 1 92 ? 2.370 1.255 12.108 1.00 90.81 92 VAL A C 1
ATOM 758 O O . VAL A 1 92 ? 2.188 0.998 13.299 1.00 90.81 92 VAL A O 1
ATOM 761 N N . THR A 1 93 ? 1.377 1.631 11.296 1.00 92.44 93 THR A N 1
ATOM 762 C CA . THR A 1 93 ? 0.001 1.881 11.755 1.00 92.44 93 THR A CA 1
ATOM 763 C C . THR A 1 93 ? -0.736 0.605 12.182 1.00 92.44 93 THR A C 1
ATOM 765 O O . THR A 1 93 ? -1.522 0.660 13.122 1.00 92.44 93 THR A O 1
ATOM 768 N N . HIS A 1 94 ? -0.497 -0.533 11.520 1.00 92.62 94 HIS A N 1
ATOM 769 C CA . HIS A 1 94 ? -1.274 -1.773 11.688 1.00 92.62 94 HIS A CA 1
ATOM 770 C C . HIS A 1 94 ? -0.431 -2.996 12.092 1.00 92.62 94 HIS A C 1
ATOM 772 O O . HIS A 1 94 ? -0.800 -4.127 11.781 1.00 92.62 94 HIS A O 1
ATOM 778 N N . ASN A 1 95 ? 0.705 -2.804 12.772 1.00 87.12 95 ASN A N 1
ATOM 779 C CA . ASN A 1 95 ? 1.650 -3.891 13.076 1.00 87.12 95 ASN A CA 1
ATOM 780 C C . ASN A 1 95 ? 0.993 -5.117 13.751 1.00 87.12 95 ASN A C 1
ATOM 782 O O . ASN A 1 95 ? 1.281 -6.249 13.363 1.00 87.12 95 ASN A O 1
ATOM 786 N N . GLU A 1 96 ? 0.060 -4.903 14.684 1.00 88.50 96 GLU A N 1
ATOM 787 C CA . GLU A 1 96 ? -0.611 -5.980 15.427 1.00 88.50 96 GLU A CA 1
ATOM 788 C C . GLU A 1 96 ? -1.599 -6.777 14.552 1.00 88.50 96 GLU A C 1
ATOM 790 O O . GLU A 1 96 ? -1.766 -7.986 14.731 1.00 88.50 96 GLU A O 1
ATOM 795 N N . ASP A 1 97 ? -2.201 -6.127 13.553 1.00 90.12 97 ASP A N 1
ATOM 796 C CA . ASP A 1 97 ? -3.221 -6.707 12.669 1.00 90.12 97 ASP A CA 1
ATOM 797 C C . ASP A 1 97 ? -2.626 -7.408 11.432 1.00 90.12 97 ASP A C 1
ATOM 799 O O . ASP A 1 97 ? -3.338 -8.085 10.686 1.00 90.12 97 ASP A O 1
ATOM 803 N N . LEU A 1 98 ? -1.322 -7.245 11.176 1.00 90.75 98 LEU A N 1
ATOM 804 C CA . LEU A 1 98 ? -0.663 -7.749 9.965 1.00 90.75 98 LEU A CA 1
ATOM 805 C C . LEU A 1 98 ? -0.050 -9.144 10.111 1.00 90.75 98 LEU A C 1
ATOM 807 O O . LEU A 1 98 ? 0.453 -9.670 9.117 1.00 90.75 98 LEU A O 1
ATOM 811 N N . ASN A 1 99 ? -0.119 -9.760 11.294 1.00 86.00 99 ASN A N 1
ATOM 812 C CA . ASN A 1 99 ? 0.518 -11.045 11.615 1.00 86.00 99 ASN A CA 1
ATOM 813 C C . ASN A 1 99 ? 0.282 -12.140 10.556 1.00 86.00 99 ASN A C 1
ATOM 815 O O . ASN A 1 99 ? 1.239 -12.740 10.064 1.00 86.00 99 ASN A O 1
ATOM 819 N N . ASP A 1 100 ? -0.965 -12.337 10.120 1.00 87.75 100 ASP A N 1
ATOM 820 C CA . ASP A 1 100 ? -1.316 -13.346 9.106 1.00 87.75 100 ASP A CA 1
ATOM 821 C C . ASP A 1 100 ? -0.707 -13.051 7.723 1.00 87.75 100 ASP A C 1
ATOM 823 O O . ASP A 1 100 ? -0.472 -13.953 6.914 1.00 87.75 100 ASP A O 1
ATOM 827 N N . TRP A 1 101 ? -0.438 -11.778 7.434 1.00 92.12 101 TRP A N 1
ATOM 828 C CA . TRP A 1 101 ? 0.137 -11.332 6.169 1.00 92.12 101 TRP A CA 1
ATOM 829 C C . TRP A 1 101 ? 1.669 -11.227 6.204 1.00 92.12 101 TRP A C 1
ATOM 831 O O . TRP A 1 101 ? 2.297 -11.219 5.141 1.00 92.12 101 TRP A O 1
ATOM 841 N N . LEU A 1 102 ? 2.295 -11.218 7.388 1.00 87.38 102 LEU A N 1
ATOM 842 C CA . LEU A 1 102 ? 3.747 -11.060 7.546 1.00 87.38 102 LEU A CA 1
ATOM 843 C C . LEU A 1 102 ? 4.544 -12.101 6.759 1.00 87.38 102 LEU A C 1
ATOM 845 O O . LEU A 1 102 ? 5.534 -11.764 6.111 1.00 87.38 102 LEU A O 1
ATOM 849 N N . TYR A 1 103 ? 4.096 -13.358 6.744 1.00 87.12 103 TYR A N 1
ATOM 850 C CA . TYR A 1 103 ? 4.773 -14.405 5.977 1.00 87.12 103 TYR A CA 1
ATOM 851 C C . TYR A 1 103 ? 4.806 -14.088 4.473 1.00 87.12 103 TYR A C 1
ATOM 853 O O . TYR A 1 103 ? 5.845 -14.229 3.815 1.00 87.12 103 TYR A O 1
ATOM 861 N N . VAL A 1 104 ? 3.679 -13.617 3.928 1.00 90.88 104 VAL A N 1
ATOM 862 C CA . VAL A 1 104 ? 3.570 -13.214 2.520 1.00 90.88 104 VAL A CA 1
ATOM 863 C C . VAL A 1 104 ? 4.464 -12.007 2.264 1.00 90.88 104 VAL A C 1
ATOM 865 O O . VAL A 1 104 ? 5.238 -12.019 1.307 1.00 90.88 104 VAL A O 1
ATOM 868 N N . LEU A 1 105 ? 4.406 -11.001 3.135 1.00 88.81 105 LEU A N 1
ATOM 869 C CA . LEU A 1 105 ? 5.207 -9.784 3.058 1.00 88.81 105 LEU A CA 1
ATOM 870 C C . LEU A 1 105 ? 6.712 -10.091 3.019 1.00 88.81 105 LEU A C 1
ATOM 872 O O . LEU A 1 105 ? 7.393 -9.705 2.067 1.00 88.81 105 LEU A O 1
ATOM 876 N N . CYS A 1 106 ? 7.219 -10.848 3.994 1.00 87.69 106 CYS A N 1
ATOM 877 C CA . CYS A 1 106 ? 8.625 -11.242 4.075 1.00 87.69 106 CYS A CA 1
ATOM 878 C C . CYS A 1 106 ? 9.062 -12.029 2.839 1.00 87.69 106 CYS A C 1
ATOM 880 O O . CYS A 1 106 ? 10.069 -11.694 2.217 1.00 87.69 106 CYS A O 1
ATOM 882 N N . THR A 1 107 ? 8.277 -13.026 2.422 1.00 89.69 107 THR A N 1
ATOM 883 C CA . THR A 1 107 ? 8.586 -13.827 1.229 1.00 89.69 107 THR A CA 1
ATOM 884 C C . THR A 1 107 ? 8.674 -12.953 -0.024 1.00 89.69 107 THR A C 1
ATOM 886 O O . THR A 1 107 ? 9.580 -13.111 -0.843 1.00 89.69 107 THR A O 1
ATOM 889 N N . ARG A 1 108 ? 7.757 -11.992 -0.187 1.00 90.69 108 ARG A N 1
ATOM 890 C CA . ARG A 1 108 ? 7.742 -11.083 -1.342 1.00 90.69 108 ARG A CA 1
ATOM 891 C C . ARG A 1 108 ? 8.916 -10.104 -1.333 1.00 90.69 108 ARG A C 1
ATOM 893 O O . ARG A 1 108 ? 9.518 -9.904 -2.387 1.00 90.69 108 ARG A O 1
ATOM 900 N N . LEU A 1 109 ? 9.264 -9.539 -0.176 1.00 88.06 109 LEU A N 1
ATOM 901 C CA . LEU A 1 109 ? 10.418 -8.646 -0.016 1.00 88.06 109 LEU A CA 1
ATOM 902 C C . LEU A 1 109 ? 11.737 -9.379 -0.300 1.00 88.06 109 LEU A C 1
ATOM 904 O O . LEU A 1 109 ? 12.541 -8.895 -1.096 1.00 88.06 109 LEU A O 1
ATOM 908 N N . LEU A 1 110 ? 11.923 -10.574 0.271 1.00 86.75 110 LEU A N 1
ATOM 909 C CA . LEU A 1 110 ? 13.106 -11.412 0.043 1.00 86.75 110 LEU A CA 1
ATOM 910 C C . LEU A 1 110 ? 13.242 -11.820 -1.429 1.00 86.75 110 LEU A C 1
ATOM 912 O O . LEU A 1 110 ? 14.313 -11.667 -2.014 1.00 86.75 110 LEU A O 1
ATOM 916 N N . ASN A 1 111 ? 12.148 -12.252 -2.064 1.00 88.38 111 ASN A N 1
ATOM 917 C CA . ASN A 1 111 ? 12.149 -12.565 -3.495 1.00 88.38 111 ASN A CA 1
ATOM 918 C C . ASN A 1 111 ? 12.534 -11.350 -4.345 1.00 88.38 111 ASN A C 1
ATOM 920 O O . ASN A 1 111 ? 13.242 -11.496 -5.338 1.00 88.38 111 ASN A O 1
ATOM 924 N N . LYS A 1 112 ? 12.091 -10.145 -3.964 1.00 85.56 112 LYS A N 1
ATOM 925 C CA . LYS A 1 112 ? 12.429 -8.920 -4.692 1.00 85.56 112 LYS A CA 1
ATOM 926 C C . LYS A 1 112 ? 13.911 -8.559 -4.538 1.00 85.56 112 LYS A C 1
ATOM 928 O O . LYS A 1 112 ? 14.517 -8.164 -5.528 1.00 85.56 112 LYS A O 1
ATOM 933 N N . LEU A 1 113 ? 14.518 -8.754 -3.363 1.00 85.62 113 LEU A N 1
ATOM 934 C CA . LEU A 1 113 ? 15.967 -8.559 -3.168 1.00 85.62 113 LEU A CA 1
ATOM 935 C C . LEU A 1 113 ? 16.823 -9.477 -4.050 1.00 85.62 113 LEU A C 1
ATOM 937 O O . LEU A 1 113 ? 17.922 -9.089 -4.430 1.00 85.62 113 LEU A O 1
ATOM 941 N N . GLY A 1 114 ? 16.314 -10.661 -4.403 1.00 83.56 114 GLY A N 1
ATOM 942 C CA . GLY A 1 114 ? 16.966 -11.579 -5.341 1.00 83.56 114 GLY A CA 1
ATOM 943 C C . GLY A 1 114 ? 16.905 -11.149 -6.814 1.00 83.56 114 GLY A C 1
ATOM 944 O O . GLY A 1 114 ? 17.442 -11.853 -7.665 1.00 83.56 114 GLY A O 1
ATOM 945 N N . THR A 1 115 ? 16.247 -10.030 -7.135 1.00 84.69 115 THR A N 1
ATOM 946 C CA . THR A 1 115 ? 16.164 -9.481 -8.500 1.00 84.69 115 THR A CA 1
ATOM 947 C C . THR A 1 115 ? 17.132 -8.316 -8.702 1.00 84.69 115 THR A C 1
ATOM 949 O O . THR A 1 115 ? 17.589 -7.707 -7.735 1.00 84.69 115 THR A O 1
ATOM 952 N N . ASP A 1 116 ? 17.439 -7.989 -9.960 1.00 79.56 116 ASP A N 1
ATOM 953 C CA . ASP A 1 116 ? 18.267 -6.824 -10.283 1.00 79.56 116 ASP A CA 1
ATOM 954 C C . ASP A 1 116 ? 17.501 -5.527 -9.967 1.00 79.56 116 ASP A C 1
ATOM 956 O O . ASP A 1 116 ? 16.535 -5.158 -10.642 1.00 79.56 116 ASP A O 1
ATOM 960 N N . LEU A 1 117 ? 17.892 -4.869 -8.874 1.00 81.25 117 LEU A N 1
ATOM 961 C CA . LEU A 1 117 ? 17.255 -3.672 -8.338 1.00 81.25 117 LEU A CA 1
ATOM 962 C C . LEU A 1 117 ? 18.273 -2.550 -8.170 1.00 81.25 117 LEU A C 1
ATOM 964 O O . LEU A 1 117 ? 19.409 -2.761 -7.756 1.00 81.25 117 LEU A O 1
ATOM 968 N N . LEU A 1 118 ? 17.806 -1.316 -8.351 1.00 83.75 118 LEU A N 1
ATOM 969 C CA . LEU A 1 118 ? 18.564 -0.132 -7.957 1.00 83.75 118 LEU A CA 1
ATOM 970 C C . LEU A 1 118 ? 18.831 -0.151 -6.442 1.00 83.75 118 LEU A C 1
ATOM 972 O O . LEU A 1 118 ? 17.924 -0.428 -5.654 1.00 83.75 118 LEU A O 1
ATOM 976 N N . GLY A 1 119 ? 20.037 0.243 -6.020 1.00 83.88 119 GLY A N 1
ATOM 977 C CA . GLY A 1 119 ? 20.425 0.246 -4.600 1.00 83.88 119 GLY A CA 1
ATOM 978 C C . GLY A 1 119 ? 19.509 1.083 -3.695 1.00 83.88 119 GLY A C 1
ATOM 979 O O . GLY A 1 119 ? 19.285 0.740 -2.537 1.00 83.88 119 GLY A O 1
ATOM 980 N N . SER A 1 120 ? 18.886 2.140 -4.225 1.00 83.44 120 SER A N 1
ATOM 981 C CA . SER A 1 120 ? 17.880 2.924 -3.494 1.00 83.44 120 SER A CA 1
ATOM 982 C C . SER A 1 120 ? 16.627 2.114 -3.145 1.00 83.44 120 SER A C 1
ATOM 984 O O . SER A 1 120 ? 16.061 2.295 -2.069 1.00 83.44 120 SER A O 1
ATOM 986 N N . ILE A 1 121 ? 16.209 1.201 -4.023 1.00 83.88 121 ILE A N 1
ATOM 987 C CA . ILE A 1 121 ? 15.066 0.308 -3.808 1.00 83.88 121 ILE A CA 1
ATOM 988 C C . ILE A 1 121 ? 15.451 -0.797 -2.821 1.00 83.88 121 ILE A C 1
ATOM 990 O O . ILE A 1 121 ? 14.679 -1.090 -1.912 1.00 83.88 121 ILE A O 1
ATOM 994 N N . GLN A 1 122 ? 16.659 -1.355 -2.947 1.00 84.00 122 GLN A N 1
ATOM 995 C CA . GLN A 1 122 ? 17.185 -2.334 -1.989 1.00 84.00 122 GLN A CA 1
ATOM 996 C C . GLN A 1 122 ? 17.213 -1.763 -0.565 1.00 84.00 122 GLN A C 1
ATOM 998 O O . GLN A 1 122 ? 16.725 -2.401 0.364 1.00 84.00 122 GLN A O 1
ATOM 1003 N N . ASN A 1 123 ? 17.690 -0.525 -0.398 1.00 85.81 123 ASN A N 1
ATOM 1004 C CA . ASN A 1 123 ? 17.707 0.152 0.899 1.00 85.81 123 ASN A CA 1
ATOM 1005 C C . ASN A 1 123 ? 16.304 0.316 1.498 1.00 85.81 123 ASN A C 1
ATOM 1007 O O . ASN A 1 123 ? 16.130 0.126 2.701 1.00 85.81 123 ASN A O 1
ATOM 1011 N N . LYS A 1 124 ? 15.296 0.633 0.674 1.00 83.56 124 LYS A N 1
ATOM 1012 C CA . LYS A 1 124 ? 13.903 0.724 1.134 1.00 83.56 124 LYS A CA 1
ATOM 1013 C C . LYS A 1 124 ? 13.357 -0.630 1.579 1.00 83.56 124 LYS A C 1
ATOM 1015 O O . LYS A 1 124 ? 12.758 -0.700 2.644 1.00 83.56 124 LYS A O 1
ATOM 1020 N N . ILE A 1 125 ? 13.614 -1.695 0.815 1.00 82.75 125 ILE A N 1
ATOM 1021 C CA . ILE A 1 125 ? 13.193 -3.056 1.178 1.00 82.75 125 ILE A CA 1
ATOM 1022 C C . ILE A 1 125 ? 13.847 -3.499 2.490 1.00 82.75 125 ILE A C 1
ATOM 1024 O O . ILE A 1 125 ? 13.156 -4.004 3.370 1.00 82.75 125 ILE A O 1
ATOM 1028 N N . ASN A 1 126 ? 15.151 -3.264 2.652 1.00 83.88 126 ASN A N 1
ATOM 1029 C CA . ASN A 1 126 ? 15.856 -3.583 3.894 1.00 83.88 126 ASN A CA 1
ATOM 1030 C C . ASN A 1 126 ? 15.271 -2.812 5.082 1.00 83.88 126 ASN A C 1
ATOM 1032 O O . ASN A 1 126 ? 15.019 -3.409 6.121 1.00 83.88 126 ASN A O 1
ATOM 1036 N N . LYS A 1 127 ? 14.972 -1.516 4.918 1.00 82.94 127 LYS A N 1
ATOM 1037 C CA . LYS A 1 127 ? 14.298 -0.729 5.959 1.00 82.94 127 LYS A CA 1
ATOM 1038 C C . LYS A 1 127 ? 12.941 -1.331 6.336 1.00 82.94 127 LYS A C 1
ATOM 1040 O O . LYS A 1 127 ? 12.647 -1.433 7.518 1.00 82.94 127 LYS A O 1
ATOM 1045 N N . THR A 1 128 ? 12.146 -1.761 5.359 1.00 81.44 128 THR A N 1
ATOM 1046 C CA . THR A 1 128 ? 10.860 -2.422 5.623 1.00 81.44 128 THR A CA 1
ATOM 1047 C C . THR A 1 128 ? 11.033 -3.741 6.371 1.00 81.44 128 THR A C 1
ATOM 1049 O O . THR A 1 128 ? 10.285 -4.001 7.305 1.00 81.44 128 THR A O 1
ATOM 1052 N N . LEU A 1 129 ? 12.034 -4.553 6.018 1.00 82.62 129 LEU A N 1
ATOM 1053 C CA . LEU A 1 129 ? 12.330 -5.800 6.729 1.00 82.62 129 LEU A CA 1
ATOM 1054 C C . LEU A 1 129 ? 12.751 -5.566 8.187 1.00 82.62 129 LEU A C 1
ATOM 1056 O O . LEU A 1 129 ? 12.391 -6.369 9.040 1.00 82.62 129 LEU A O 1
ATOM 1060 N N . GLU A 1 130 ? 13.471 -4.481 8.486 1.00 80.25 130 GLU A N 1
ATOM 1061 C CA . GLU A 1 130 ? 13.822 -4.124 9.870 1.00 80.25 130 GLU A CA 1
ATOM 1062 C C . GLU A 1 130 ? 12.599 -3.717 10.704 1.00 80.25 130 GLU A C 1
ATOM 1064 O O . GLU A 1 130 ? 12.571 -3.993 11.895 1.00 80.25 130 GLU A O 1
ATOM 1069 N N . VAL A 1 131 ? 11.578 -3.099 10.098 1.00 77.12 131 VAL A N 1
ATOM 1070 C CA . VAL A 1 131 ? 10.336 -2.712 10.802 1.00 77.12 131 VAL A CA 1
ATOM 1071 C C . VAL A 1 131 ? 9.446 -3.926 11.106 1.00 77.12 131 VAL A C 1
ATOM 1073 O O . VAL A 1 131 ? 8.649 -3.885 12.033 1.00 77.12 131 VAL A O 1
ATOM 1076 N N . VAL A 1 132 ? 9.571 -5.001 10.325 1.00 75.81 132 VAL A N 1
ATOM 1077 C CA . VAL A 1 132 ? 8.777 -6.234 10.479 1.00 75.81 132 VAL A CA 1
ATOM 1078 C C . VAL A 1 132 ? 9.367 -7.200 11.527 1.00 75.81 132 VAL A C 1
ATOM 1080 O O . VAL A 1 132 ? 8.701 -8.166 11.895 1.00 75.81 132 VAL A O 1
ATOM 1083 N N . ARG A 1 133 ? 10.607 -6.980 11.986 1.00 62.69 133 ARG A N 1
ATOM 1084 C CA . ARG A 1 133 ? 11.263 -7.800 13.023 1.00 62.69 133 ARG A CA 1
ATOM 1085 C C . ARG A 1 133 ? 10.713 -7.532 14.416 1.00 62.69 133 ARG A C 1
ATOM 1087 O O . ARG A 1 133 ? 10.634 -8.527 15.169 1.00 62.69 133 ARG A O 1
#

Sequence (133 aa):
SFSWSGSQQRLYRDLWDQSTPKDIKEIIDCCGRKHWSDRKEGLIDLQQFLINGNTLTATELRKVTDIFTKMFMDSHTKVFSLFLDTLNELIVTHNEDLNDWLYVLCTRLLNKLGTDLLGSIQNKINKTLEVVR

Foldseek 3Di:
DDDPPVVVVVVLVVVPPPDDLDDLVCLLVQCQDPDLVSVQSSLSSLLVCLVVVHDDDLVSLVSNLVSLLCLLVPPDPNSNVSSLVSLLSSCVNQVVSCVVVLVSLVVSLVVSCVDDDDVVSVVSSVVSVVSND

pLDDT: mean 84.35, std 16.29, range [33.97, 97.69]

Radius of gyration: 14.71 Å; chains: 1; bounding box: 38×36×30 Å

Secondary structure (DSSP, 8-state):
---TTHHHHHHHHHHHTT-----HHHHHHHHT-SSHHHHHHHHHHHHHHHHTT----HHHHHHHHHHHHHHTT---HHHHHHHHHHHHHHHHHHGGGGHHHHHHHHHHHHHHHTS---HHHHHHHHHHHHHT-

InterPro domains:
  IPR011989 Armadillo-like helical [G3DSA:1.25.10.10] (20-133)
  IPR016024 Armadillo-type fold [SSF48371] (18-120)

Organism: Microctonus hyperodae (NCBI:txid165561)